Protein AF-A0A8J9ZEE5-F1 (afdb_monomer)

Mean predicted aligned error: 14.19 Å

Sequence (98 aa):
MQGHYWNDTSCCEEKHFICQAPPAQQITCFCHNHSNQCTMDGACADCQHNTMGAHCELCQPGYAGAATQGTPHDCLPIQTYKVMQVKQPVLFVQHKGK

Foldseek 3Di:
DDDDQDPDPVCLPDDDDDNPDPPPDPLPLQQLLQASDADPVNFGDDGHLQFDDRNSQHHHPQWDAGRNNNDSPRTDGPVVVVVVVVPPPPPPPPPPDD

Solvent-accessible surface area (backbone atoms only — not comparable to full-atom values): 6065 Å² total; per-residue (Å²): 139,82,80,84,82,77,93,52,80,66,64,72,76,79,71,84,78,81,84,86,60,65,99,87,56,84,72,66,71,59,14,38,77,26,35,91,42,56,47,98,89,37,32,39,40,80,42,38,49,49,22,28,60,58,30,15,60,33,48,33,94,68,32,36,72,53,28,64,78,45,53,75,72,19,23,29,48,48,81,57,35,51,57,56,58,71,64,48,74,75,79,74,76,74,79,75,80,128

pLDDT: mean 71.17, std 20.31, range [39.12, 98.19]

Organism: Branchiostoma lanceolatum (NCBI:txid7740)

Structure (mmCIF, N/CA/C/O backbone):
data_AF-A0A8J9ZEE5-F1
#
_entry.id   AF-A0A8J9ZEE5-F1
#
loop_
_atom_site.group_PDB
_atom_site.id
_atom_site.type_symbol
_atom_site.label_atom_id
_atom_site.label_alt_id
_atom_site.label_comp_id
_atom_site.label_asym_id
_atom_site.label_entity_id
_atom_site.label_seq_id
_atom_site.pdbx_PDB_ins_code
_atom_site.Cartn_x
_atom_site.Cartn_y
_atom_site.Cartn_z
_atom_site.occupancy
_atom_site.B_iso_or_equiv
_atom_site.auth_seq_id
_atom_site.auth_comp_id
_atom_site.auth_asym_id
_atom_site.auth_atom_id
_atom_site.pdbx_PDB_model_num
ATOM 1 N N . MET A 1 1 ? 13.682 27.561 -9.205 1.00 42.00 1 MET A N 1
ATOM 2 C CA . MET A 1 1 ? 12.902 26.309 -9.314 1.00 42.00 1 MET A CA 1
ATOM 3 C C . MET A 1 1 ? 13.874 25.219 -9.752 1.00 42.00 1 MET A C 1
ATOM 5 O O . MET A 1 1 ? 13.917 24.876 -10.923 1.00 42.00 1 MET A O 1
ATOM 9 N N . GLN A 1 2 ? 14.748 24.765 -8.852 1.00 39.12 2 GLN A N 1
ATOM 10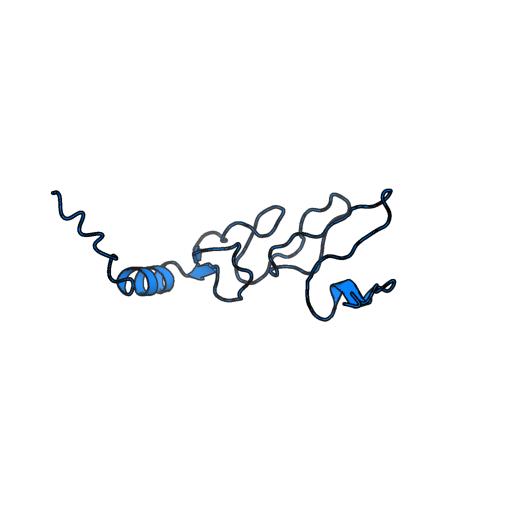 C CA . GLN A 1 2 ? 15.706 23.696 -9.143 1.00 39.12 2 GLN A CA 1
ATOM 11 C C . GLN A 1 2 ? 15.168 22.419 -8.498 1.00 39.12 2 GLN A C 1
ATOM 13 O O . GLN A 1 2 ? 15.198 22.283 -7.280 1.00 39.12 2 GLN A O 1
ATOM 18 N N . GLY A 1 3 ? 14.619 21.522 -9.317 1.00 40.91 3 GLY A N 1
ATOM 19 C CA . GLY A 1 3 ? 14.422 20.134 -8.920 1.00 40.91 3 GLY A CA 1
ATOM 20 C C . GLY A 1 3 ? 15.793 19.473 -8.877 1.00 40.91 3 GLY A C 1
ATOM 21 O O . GLY A 1 3 ? 16.526 19.511 -9.864 1.00 40.91 3 GLY A O 1
ATOM 22 N N . HIS A 1 4 ? 16.172 18.947 -7.720 1.00 47.97 4 HIS A N 1
ATOM 23 C CA . HIS A 1 4 ? 17.418 18.213 -7.571 1.00 47.97 4 HIS A CA 1
ATOM 24 C C . HIS A 1 4 ? 17.286 16.885 -8.331 1.00 47.97 4 HIS A C 1
ATOM 26 O O . HIS A 1 4 ? 16.412 16.077 -8.032 1.00 47.97 4 HIS A O 1
ATOM 32 N N . TYR A 1 5 ? 18.104 16.707 -9.366 1.00 45.09 5 TYR A N 1
ATOM 33 C CA . TYR A 1 5 ? 18.198 15.469 -10.133 1.00 45.09 5 TYR A CA 1
ATOM 34 C C . TYR A 1 5 ? 19.181 14.546 -9.407 1.00 45.09 5 TYR A C 1
ATOM 36 O O . TYR A 1 5 ? 20.381 14.817 -9.393 1.00 45.09 5 TYR A O 1
ATOM 44 N N . TRP A 1 6 ? 18.668 13.506 -8.753 1.00 44.81 6 TRP A N 1
ATOM 45 C CA . TRP A 1 6 ? 19.467 12.547 -7.991 1.00 44.81 6 TRP A CA 1
ATOM 46 C C . TRP A 1 6 ? 19.733 11.324 -8.870 1.00 44.81 6 TRP A C 1
ATOM 48 O O . TRP A 1 6 ? 18.803 10.621 -9.256 1.00 44.81 6 TRP A O 1
ATOM 58 N N . ASN A 1 7 ? 20.995 11.102 -9.235 1.00 47.91 7 ASN A N 1
ATOM 59 C CA . ASN A 1 7 ? 21.441 9.991 -10.081 1.00 47.91 7 ASN A CA 1
ATOM 60 C C . ASN A 1 7 ? 22.104 8.862 -9.270 1.00 47.91 7 ASN A C 1
ATOM 62 O O . ASN A 1 7 ? 22.989 8.179 -9.782 1.00 47.91 7 ASN A O 1
ATOM 66 N N . ASP A 1 8 ? 21.680 8.677 -8.022 1.00 49.28 8 ASP A N 1
ATOM 67 C CA . ASP A 1 8 ? 22.206 7.670 -7.102 1.00 49.28 8 ASP A CA 1
ATOM 68 C C . ASP A 1 8 ? 21.061 6.900 -6.410 1.00 49.28 8 ASP A C 1
ATOM 70 O O . ASP A 1 8 ? 19.913 7.353 -6.355 1.00 49.28 8 ASP A O 1
ATOM 74 N N . THR A 1 9 ? 21.387 5.712 -5.895 1.00 51.53 9 THR A N 1
ATOM 75 C CA . THR A 1 9 ? 20.517 4.745 -5.190 1.00 51.53 9 THR A CA 1
ATOM 76 C C . THR A 1 9 ? 19.778 5.357 -3.992 1.00 51.53 9 THR A C 1
ATOM 78 O O . THR A 1 9 ? 18.761 4.839 -3.532 1.00 51.53 9 THR A O 1
ATOM 81 N N . SER A 1 10 ? 20.239 6.519 -3.536 1.00 49.88 10 SER A N 1
ATOM 82 C CA . SER A 1 10 ? 19.649 7.344 -2.486 1.00 49.88 10 SER A CA 1
ATOM 83 C C . SER A 1 10 ? 18.204 7.805 -2.776 1.00 49.88 10 SER A C 1
ATOM 85 O O . SER A 1 10 ? 17.505 8.210 -1.849 1.00 49.88 10 SER A O 1
ATOM 87 N N . CYS A 1 11 ? 17.689 7.653 -4.008 1.00 55.41 11 CYS A N 1
ATOM 88 C CA . CYS A 1 11 ? 16.262 7.855 -4.326 1.00 55.41 11 CYS A CA 1
ATOM 89 C C . CYS A 1 11 ? 15.317 6.875 -3.583 1.00 55.41 11 CYS A C 1
ATOM 91 O O . CYS A 1 11 ? 14.135 7.174 -3.402 1.00 55.41 11 CYS A O 1
ATOM 93 N N . CYS A 1 12 ? 15.822 5.720 -3.131 1.00 54.72 12 CYS A N 1
ATOM 94 C CA . CYS A 1 12 ? 15.031 4.670 -2.478 1.00 54.72 12 CYS A CA 1
ATOM 95 C C . CYS A 1 12 ? 15.099 4.682 -0.942 1.00 54.72 12 CYS A C 1
ATOM 97 O O . CYS A 1 12 ? 14.243 4.074 -0.300 1.00 54.72 12 CYS A O 1
ATOM 99 N N . GLU A 1 13 ? 16.085 5.350 -0.340 1.00 52.28 13 GLU A N 1
ATOM 100 C CA . GLU A 1 13 ? 16.387 5.155 1.086 1.00 52.28 13 GLU A CA 1
ATOM 101 C C . GLU A 1 13 ? 15.847 6.268 1.998 1.00 52.28 13 GLU A C 1
ATOM 103 O O . GLU A 1 13 ? 15.517 5.987 3.148 1.00 52.28 13 GLU A O 1
ATOM 108 N N . GLU A 1 14 ? 15.646 7.502 1.508 1.00 53.84 14 GLU A N 1
ATOM 109 C CA . GLU A 1 14 ? 15.341 8.637 2.402 1.00 53.84 14 GLU A CA 1
ATOM 110 C C . GLU A 1 14 ? 14.225 9.592 1.939 1.00 53.84 14 GLU A C 1
ATOM 112 O O . GLU A 1 14 ? 14.281 10.780 2.234 1.00 53.84 14 GLU A O 1
ATOM 117 N N . LYS A 1 15 ? 13.144 9.055 1.346 1.00 53.66 15 LYS A N 1
ATOM 118 C CA . LYS A 1 15 ? 11.800 9.671 1.129 1.00 53.66 15 LYS A CA 1
ATOM 119 C C . LYS A 1 15 ? 11.442 9.932 -0.344 1.00 53.66 15 LYS A C 1
ATOM 121 O O . LYS A 1 15 ? 11.829 10.922 -0.952 1.00 53.66 15 LYS A O 1
ATOM 126 N N . HIS A 1 16 ? 10.585 9.038 -0.839 1.00 61.72 16 HIS A N 1
ATOM 127 C CA . HIS A 1 16 ? 9.631 9.152 -1.946 1.00 61.72 16 HIS A CA 1
ATOM 128 C C . HIS A 1 16 ? 9.377 10.565 -2.482 1.00 61.72 16 HIS A C 1
ATOM 130 O O . HIS A 1 16 ? 8.731 11.319 -1.776 1.00 61.72 16 HIS A O 1
ATOM 136 N N . PHE A 1 17 ? 9.753 10.864 -3.734 1.00 45.50 17 PHE A N 1
ATOM 137 C CA . PHE A 1 17 ? 8.873 11.444 -4.771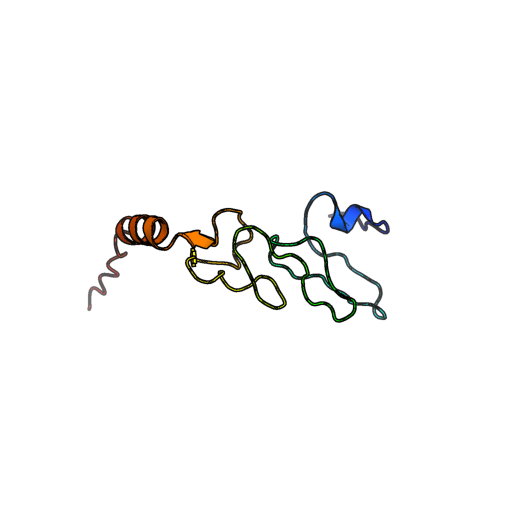 1.00 45.50 17 PHE A CA 1
ATOM 138 C C . PHE A 1 17 ? 9.587 11.384 -6.141 1.00 45.50 17 PHE A C 1
ATOM 140 O O . PHE A 1 17 ? 10.423 12.220 -6.456 1.00 45.50 17 PHE A O 1
ATOM 147 N N . ILE A 1 18 ? 9.206 10.390 -6.957 1.00 53.84 18 ILE A N 1
ATOM 148 C CA . ILE A 1 18 ? 9.501 10.235 -8.398 1.00 53.84 18 ILE A CA 1
ATOM 149 C C . ILE A 1 18 ? 10.999 10.191 -8.769 1.00 53.84 18 ILE A C 1
ATOM 151 O O . ILE A 1 18 ? 11.609 11.209 -9.090 1.00 53.84 18 ILE A O 1
ATOM 155 N N . CYS A 1 19 ? 11.569 8.986 -8.865 1.00 44.66 19 CYS A N 1
ATOM 156 C CA . CYS A 1 19 ? 12.834 8.789 -9.573 1.00 44.66 19 CYS A CA 1
ATOM 157 C C . CYS A 1 19 ? 12.569 8.911 -11.087 1.00 44.66 19 CYS A C 1
ATOM 159 O O . CYS A 1 19 ? 11.890 8.068 -11.676 1.00 44.66 19 CYS A O 1
ATOM 161 N N . GLN A 1 20 ? 13.063 9.970 -11.731 1.00 41.94 20 GLN A N 1
ATOM 162 C CA . GLN A 1 20 ? 13.090 10.047 -13.194 1.00 41.94 20 GLN A CA 1
ATOM 163 C C . GLN A 1 20 ? 14.231 9.153 -13.700 1.00 41.94 20 GLN A C 1
ATOM 165 O O . GLN A 1 20 ? 15.385 9.570 -13.724 1.00 41.94 20 GLN A O 1
ATOM 170 N N . ALA A 1 21 ? 13.918 7.910 -14.068 1.00 40.19 21 ALA A N 1
ATOM 171 C CA . ALA A 1 21 ? 14.851 7.021 -14.756 1.00 40.19 21 ALA A CA 1
ATOM 172 C C . ALA A 1 21 ? 14.890 7.331 -16.272 1.00 40.19 21 ALA A C 1
ATOM 174 O O . ALA A 1 21 ? 13.874 7.754 -16.834 1.00 40.19 21 ALA A O 1
ATOM 175 N N . PRO A 1 22 ? 16.028 7.125 -16.967 1.00 43.41 22 PRO A N 1
ATOM 176 C CA . PRO A 1 22 ? 16.100 7.231 -18.425 1.00 43.41 22 PRO A CA 1
ATOM 177 C C . PRO A 1 22 ? 15.133 6.239 -19.113 1.00 43.41 22 PRO A C 1
ATOM 179 O O . PRO A 1 22 ? 14.882 5.157 -18.579 1.00 43.41 22 PRO A O 1
ATOM 182 N N . PRO A 1 23 ? 14.613 6.561 -20.318 1.00 48.50 23 PRO A N 1
ATOM 183 C CA . PRO A 1 23 ? 13.433 5.928 -20.937 1.00 48.50 23 PRO A CA 1
ATOM 184 C C . PRO A 1 23 ? 13.590 4.456 -21.377 1.00 48.50 23 PRO A C 1
ATOM 186 O O . PRO A 1 23 ? 12.756 3.948 -22.120 1.00 48.50 23 PRO A O 1
ATOM 189 N N . ALA A 1 24 ? 14.635 3.758 -20.927 1.00 49.19 24 ALA A N 1
ATOM 190 C CA . ALA A 1 24 ? 14.869 2.342 -21.208 1.00 49.19 24 ALA A CA 1
ATOM 191 C C . ALA A 1 24 ? 14.653 1.416 -19.993 1.00 49.19 24 ALA A C 1
ATOM 193 O O . ALA A 1 24 ? 14.627 0.202 -20.173 1.00 49.19 24 ALA A O 1
ATOM 194 N N . GLN A 1 25 ? 14.479 1.948 -18.774 1.00 44.22 25 GLN A N 1
ATOM 195 C CA . GLN A 1 25 ? 14.214 1.141 -17.573 1.00 44.22 25 GLN A CA 1
ATOM 196 C C . GLN A 1 25 ? 13.342 1.912 -16.578 1.00 44.22 25 GLN A C 1
ATOM 198 O O . GLN A 1 25 ? 13.825 2.594 -15.680 1.00 44.22 25 GLN A O 1
ATOM 203 N N . GLN A 1 26 ? 12.026 1.796 -16.742 1.00 46.59 26 GLN A N 1
ATOM 204 C CA . GLN A 1 26 ? 11.052 2.298 -15.779 1.00 46.59 26 GLN A CA 1
ATOM 205 C C . GLN A 1 26 ? 10.577 1.134 -14.900 1.00 46.59 26 GLN A C 1
ATOM 207 O O . GLN A 1 26 ? 9.472 0.632 -15.070 1.00 46.59 26 GLN A O 1
ATOM 212 N N . ILE A 1 27 ? 11.415 0.687 -13.959 1.00 50.81 27 ILE A N 1
ATOM 213 C CA . ILE A 1 27 ? 10.942 -0.130 -12.830 1.00 50.81 27 ILE A CA 1
ATOM 214 C C . ILE A 1 27 ? 10.546 0.866 -11.739 1.00 50.81 27 ILE A C 1
ATOM 216 O O . ILE A 1 27 ? 11.286 1.124 -10.793 1.00 50.81 27 ILE A O 1
ATOM 220 N N . THR A 1 28 ? 9.411 1.542 -11.921 1.00 58.00 28 THR A N 1
ATOM 221 C CA . THR A 1 28 ? 8.856 2.378 -10.855 1.00 58.00 28 THR A CA 1
ATOM 222 C C . THR A 1 28 ? 8.245 1.458 -9.813 1.00 58.00 28 THR A C 1
ATOM 224 O O . THR A 1 28 ? 7.124 0.988 -9.993 1.00 58.00 28 THR A O 1
ATOM 227 N N . CYS A 1 29 ? 8.983 1.213 -8.731 1.00 70.88 29 CYS A N 1
ATOM 228 C CA . CYS A 1 29 ? 8.443 0.642 -7.503 1.00 70.88 29 CYS A CA 1
ATOM 229 C C . CYS A 1 29 ? 7.344 1.549 -6.950 1.00 70.88 29 CYS A C 1
ATOM 231 O O . CYS A 1 29 ? 7.610 2.492 -6.203 1.00 70.88 29 CYS A O 1
ATOM 233 N N . PHE A 1 30 ? 6.102 1.296 -7.345 1.00 80.56 30 PHE A N 1
ATOM 234 C CA . PHE A 1 30 ? 4.949 1.998 -6.810 1.00 80.56 30 PHE A CA 1
ATOM 235 C C . PHE A 1 30 ? 4.275 1.103 -5.778 1.00 80.56 30 PHE A C 1
ATOM 237 O O . PHE A 1 30 ? 3.399 0.316 -6.113 1.00 80.56 30 PHE A O 1
ATOM 244 N N . CYS A 1 31 ? 4.740 1.207 -4.533 1.00 87.44 31 CYS A N 1
ATOM 245 C CA . CYS A 1 31 ? 4.283 0.377 -3.417 1.00 87.44 31 CYS A CA 1
ATOM 246 C C . CYS A 1 31 ? 3.483 1.162 -2.380 1.00 87.44 31 CYS A C 1
ATOM 248 O O . CYS A 1 31 ? 3.481 0.795 -1.211 1.00 87.44 31 CYS A O 1
ATOM 250 N N . HIS A 1 32 ? 2.910 2.308 -2.763 1.00 86.69 32 HIS A N 1
ATOM 251 C CA . HIS A 1 32 ? 2.147 3.180 -1.866 1.00 86.69 32 HIS A CA 1
ATOM 252 C C . HIS A 1 32 ? 2.852 3.500 -0.527 1.00 86.69 32 HIS A C 1
ATOM 254 O O . HIS A 1 32 ? 2.184 3.650 0.479 1.00 86.69 32 HIS A O 1
ATOM 260 N N . ASN A 1 33 ? 4.189 3.612 -0.471 1.00 86.56 33 ASN A N 1
ATOM 261 C CA . ASN A 1 33 ? 4.947 3.786 0.791 1.00 86.56 33 ASN A CA 1
ATOM 262 C C . ASN A 1 33 ? 4.743 2.639 1.819 1.00 86.56 33 ASN A C 1
ATOM 264 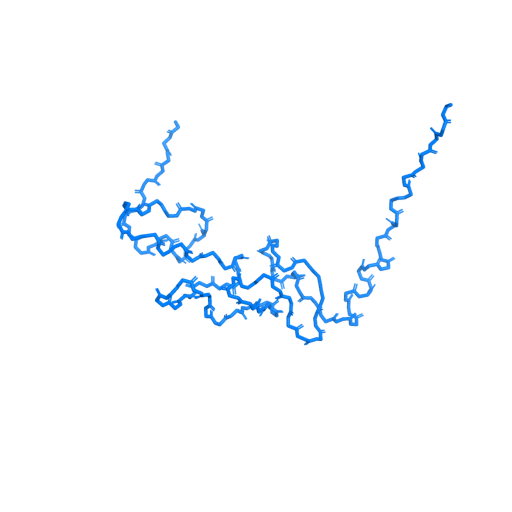O O . ASN A 1 33 ? 4.922 2.806 3.026 1.00 86.56 33 ASN A O 1
ATOM 268 N N . HIS A 1 34 ? 4.381 1.455 1.335 1.00 89.38 34 HIS A N 1
ATOM 269 C CA . HIS A 1 34 ? 4.232 0.227 2.111 1.00 89.38 34 HIS A CA 1
ATOM 270 C C . HIS A 1 34 ? 5.300 -0.818 1.786 1.00 89.38 34 HIS A C 1
ATOM 272 O O . HIS A 1 34 ? 5.364 -1.842 2.452 1.00 89.38 34 HIS A O 1
ATOM 278 N N . SER A 1 35 ? 6.170 -0.572 0.812 1.00 87.88 35 SER A N 1
ATOM 279 C CA . SER A 1 35 ? 7.399 -1.336 0.619 1.00 87.88 35 SER A CA 1
ATOM 280 C C . SER A 1 35 ? 8.443 -0.473 -0.081 1.00 87.88 35 SER A C 1
ATOM 282 O O . SER A 1 35 ? 8.102 0.440 -0.835 1.00 87.88 35 SER A O 1
ATOM 284 N N . ASN A 1 36 ? 9.713 -0.767 0.181 1.00 79.94 36 ASN A N 1
ATOM 285 C CA . ASN A 1 36 ? 10.865 -0.245 -0.549 1.00 79.94 36 ASN A CA 1
ATOM 286 C C . ASN A 1 36 ? 11.523 -1.312 -1.446 1.00 79.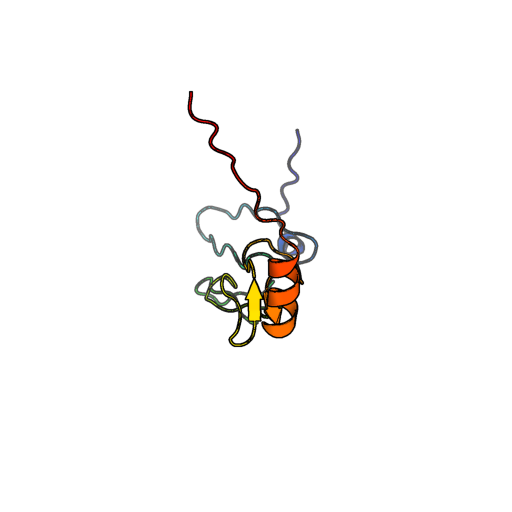94 36 ASN A C 1
ATOM 288 O O . ASN A 1 36 ? 12.577 -1.057 -2.024 1.00 79.94 36 ASN A O 1
ATOM 292 N N . GLN A 1 37 ? 10.923 -2.500 -1.558 1.00 78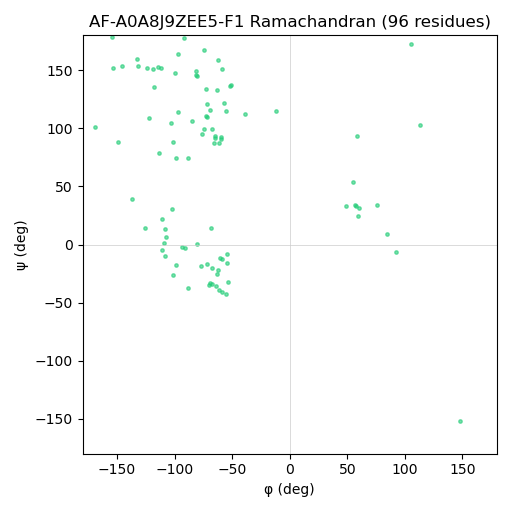.00 37 GLN A N 1
ATOM 293 C CA . GLN A 1 37 ? 11.448 -3.632 -2.316 1.00 78.00 37 GLN A CA 1
ATOM 294 C C . GLN A 1 37 ? 10.494 -3.998 -3.451 1.00 78.00 37 GLN A C 1
ATOM 296 O O . GLN A 1 37 ? 9.288 -4.127 -3.236 1.00 78.00 37 GLN A O 1
ATOM 301 N N . CYS A 1 38 ? 11.042 -4.244 -4.641 1.00 81.50 38 CYS A N 1
ATOM 302 C CA . CYS A 1 38 ? 10.287 -4.815 -5.753 1.00 81.50 38 CYS A CA 1
ATOM 303 C C . CYS A 1 38 ? 11.016 -5.971 -6.408 1.00 81.50 38 CYS A C 1
ATOM 305 O O . CYS A 1 38 ? 12.245 -6.055 -6.421 1.00 81.50 38 CYS A O 1
ATOM 307 N N . THR A 1 39 ? 10.220 -6.843 -6.999 1.00 80.81 39 THR A N 1
ATOM 308 C CA . THR A 1 39 ? 10.658 -7.891 -7.903 1.00 80.81 39 THR A CA 1
ATOM 309 C C . THR A 1 39 ? 11.044 -7.305 -9.269 1.00 80.81 39 THR A C 1
ATOM 311 O O . THR A 1 39 ? 10.760 -6.145 -9.580 1.00 80.81 39 THR A O 1
ATOM 314 N N . MET A 1 40 ? 11.708 -8.103 -10.114 1.00 74.00 40 MET A N 1
ATOM 315 C CA . MET A 1 40 ? 12.161 -7.642 -11.439 1.00 74.00 40 MET A CA 1
ATOM 316 C C . MET A 1 40 ? 11.007 -7.255 -12.379 1.00 74.00 40 MET A C 1
ATOM 318 O O . MET A 1 40 ? 11.199 -6.449 -13.284 1.00 74.00 40 MET A O 1
ATOM 322 N N . ASP A 1 41 ? 9.819 -7.819 -12.166 1.00 76.31 41 ASP A N 1
ATOM 323 C CA . ASP A 1 41 ? 8.572 -7.521 -12.876 1.00 76.31 41 ASP A CA 1
ATOM 324 C C . ASP A 1 41 ? 7.856 -6.258 -12.359 1.00 76.31 41 ASP A C 1
ATOM 326 O O . ASP A 1 41 ? 6.828 -5.870 -12.908 1.00 7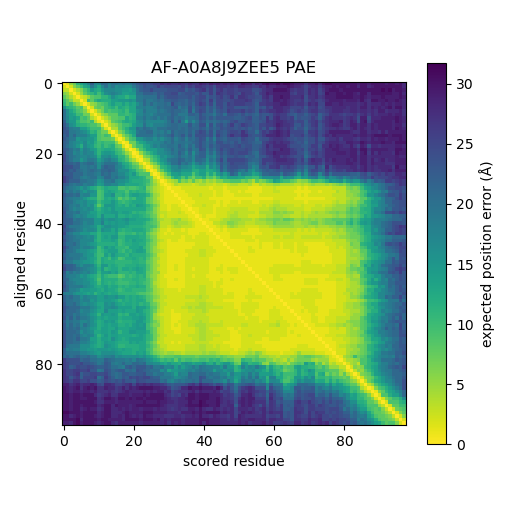6.31 41 ASP A O 1
ATOM 330 N N . GLY A 1 42 ? 8.416 -5.576 -11.352 1.00 74.50 42 GLY A N 1
ATOM 331 C CA . GLY A 1 42 ? 7.895 -4.309 -10.833 1.00 74.50 42 GLY A CA 1
ATOM 332 C C . GLY A 1 42 ? 6.781 -4.452 -9.795 1.00 74.50 42 GLY A C 1
ATOM 333 O O . GLY A 1 42 ? 6.190 -3.441 -9.413 1.00 74.50 42 GLY A O 1
ATOM 334 N N . ALA A 1 43 ? 6.510 -5.673 -9.323 1.00 82.56 43 ALA A N 1
ATOM 335 C CA . ALA A 1 43 ? 5.623 -5.915 -8.194 1.00 82.56 43 ALA A CA 1
ATOM 336 C C . ALA A 1 43 ? 6.361 -5.697 -6.867 1.00 82.56 43 ALA A C 1
ATOM 338 O O . ALA A 1 43 ? 7.551 -5.975 -6.728 1.00 82.56 43 ALA A O 1
ATOM 339 N N . CYS A 1 44 ? 5.647 -5.205 -5.868 1.00 86.31 44 CYS A N 1
ATOM 340 C CA . CYS A 1 44 ? 6.171 -4.968 -4.537 1.00 86.31 44 CYS A CA 1
ATOM 341 C C . CYS A 1 44 ? 6.391 -6.287 -3.800 1.00 86.31 44 CYS A C 1
ATOM 343 O O . CYS A 1 44 ? 5.526 -7.163 -3.770 1.00 86.31 44 CYS A O 1
ATOM 345 N N . ALA A 1 45 ? 7.553 -6.409 -3.172 1.00 87.19 45 ALA A N 1
ATOM 346 C CA . ALA A 1 45 ? 7.874 -7.498 -2.266 1.00 87.19 45 ALA A CA 1
ATOM 347 C C . ALA A 1 45 ? 7.704 -7.024 -0.818 1.00 87.19 45 ALA A C 1
ATOM 349 O O . ALA A 1 45 ? 7.957 -5.861 -0.517 1.00 87.19 45 ALA A O 1
ATOM 350 N N . ASP A 1 46 ? 7.299 -7.925 0.078 1.00 90.94 46 ASP A N 1
ATOM 351 C CA . ASP A 1 46 ? 7.260 -7.672 1.527 1.00 90.94 46 ASP A CA 1
ATOM 352 C C . ASP A 1 46 ? 6.452 -6.419 1.940 1.00 90.94 46 ASP A C 1
ATOM 354 O O . ASP A 1 46 ? 6.944 -5.521 2.627 1.00 90.94 46 ASP A O 1
ATOM 358 N N . CYS A 1 47 ? 5.195 -6.340 1.490 1.00 93.62 47 CYS A N 1
ATOM 359 C CA . CYS A 1 47 ? 4.281 -5.255 1.849 1.00 93.62 47 CYS A CA 1
ATOM 360 C C . CYS A 1 47 ? 4.083 -5.136 3.374 1.00 93.62 47 CYS A C 1
ATOM 362 O O . CYS A 1 47 ? 3.611 -6.057 4.044 1.00 93.62 47 CYS A O 1
ATOM 364 N N . GLN A 1 48 ? 4.399 -3.957 3.904 1.00 94.81 48 GLN A N 1
ATOM 365 C CA . GLN A 1 48 ? 4.316 -3.573 5.309 1.00 94.81 48 GLN A CA 1
ATOM 366 C C . GLN A 1 48 ? 2.963 -2.940 5.658 1.00 94.81 48 GLN A C 1
ATOM 368 O O . GLN A 1 48 ? 2.085 -2.735 4.818 1.00 94.81 48 GLN A O 1
ATOM 373 N N . HIS A 1 49 ? 2.786 -2.597 6.935 1.00 95.44 49 HIS A N 1
ATOM 374 C CA . HIS A 1 49 ? 1.592 -1.911 7.452 1.00 95.44 49 HIS A CA 1
ATOM 375 C C . HIS A 1 49 ? 0.278 -2.665 7.178 1.00 95.44 49 HIS A C 1
ATOM 377 O O . HIS A 1 49 ? -0.773 -2.054 7.001 1.00 95.44 49 HIS A O 1
ATOM 383 N N . ASN A 1 50 ? 0.339 -4.001 7.168 1.00 97.38 50 ASN A N 1
ATOM 384 C CA . ASN A 1 50 ? -0.792 -4.897 6.904 1.00 97.38 50 ASN A CA 1
ATOM 385 C C . ASN A 1 50 ? -1.422 -4.700 5.518 1.00 97.38 50 ASN A C 1
ATOM 387 O O . ASN A 1 50 ? -2.626 -4.905 5.343 1.00 97.38 50 ASN A O 1
ATOM 391 N N . THR A 1 51 ? -0.611 -4.303 4.540 1.00 96.50 51 THR A N 1
ATOM 392 C CA . THR A 1 51 ? -1.015 -4.234 3.137 1.00 96.50 51 THR A CA 1
ATOM 393 C C . THR A 1 51 ? -0.583 -5.485 2.369 1.00 96.50 51 THR A C 1
ATOM 395 O O . THR A 1 51 ? 0.208 -6.308 2.836 1.00 96.50 51 THR A O 1
ATOM 398 N N . MET A 1 52 ? -1.166 -5.676 1.196 1.00 97.50 52 MET A N 1
ATOM 399 C CA . MET A 1 52 ? -0.863 -6.731 0.240 1.00 97.50 52 MET A CA 1
ATOM 400 C C . MET A 1 52 ? -1.244 -6.265 -1.173 1.00 97.50 52 MET A C 1
ATOM 402 O O . MET A 1 52 ? -1.815 -5.188 -1.342 1.00 97.50 52 MET A O 1
ATOM 406 N N . GLY A 1 53 ? -0.998 -7.115 -2.167 1.00 95.00 53 GLY A N 1
ATOM 407 C CA . GLY A 1 53 ? -1.231 -6.808 -3.578 1.00 95.00 53 GLY A CA 1
ATOM 408 C C . GLY A 1 53 ? 0.080 -6.537 -4.306 1.00 95.00 53 GLY A C 1
A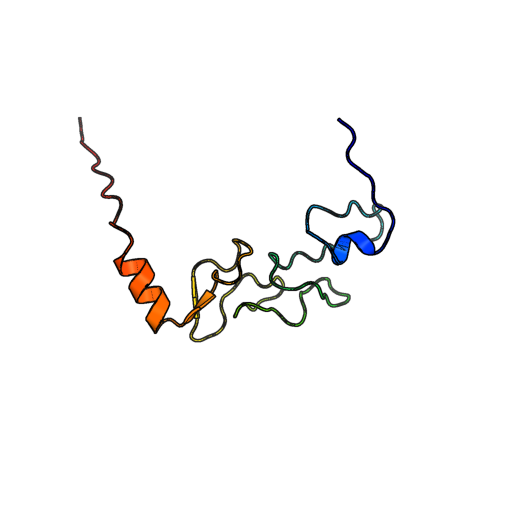TOM 409 O O . GLY A 1 53 ? 1.141 -6.478 -3.683 1.00 95.00 53 GLY A O 1
ATOM 410 N N . ALA A 1 54 ? 0.014 -6.405 -5.629 1.00 91.38 54 ALA A N 1
ATOM 411 C CA . ALA A 1 54 ? 1.203 -6.180 -6.452 1.00 91.38 54 ALA A CA 1
ATOM 412 C C . ALA A 1 54 ? 1.836 -4.806 -6.188 1.00 91.38 54 ALA A C 1
ATOM 414 O O . ALA A 1 54 ? 3.013 -4.611 -6.463 1.00 91.38 54 ALA A O 1
ATOM 415 N N . HIS A 1 55 ? 1.069 -3.873 -5.629 1.00 89.62 55 HIS A N 1
ATOM 416 C CA . HIS A 1 55 ? 1.469 -2.505 -5.336 1.00 89.62 55 HIS A CA 1
ATOM 417 C C . HIS A 1 55 ? 1.228 -2.130 -3.868 1.00 89.62 55 HIS A C 1
ATOM 419 O O . HIS A 1 55 ? 1.292 -0.955 -3.515 1.00 89.62 55 HIS A O 1
ATOM 425 N N . CYS A 1 56 ? 0.979 -3.116 -2.997 1.00 93.75 56 CYS A N 1
ATOM 426 C CA . CYS A 1 56 ? 0.586 -2.904 -1.602 1.00 93.75 56 CYS A CA 1
ATOM 427 C C . CYS A 1 56 ? -0.692 -2.046 -1.454 1.00 93.75 56 CYS A C 1
ATOM 429 O O . CYS A 1 56 ? -0.834 -1.255 -0.527 1.00 93.75 56 CYS A O 1
ATOM 431 N N . GLU A 1 57 ? -1.622 -2.191 -2.395 1.00 95.00 57 GLU A N 1
ATOM 432 C CA . GLU A 1 57 ? -2.823 -1.374 -2.575 1.00 95.00 57 GLU A CA 1
ATOM 433 C C . GLU A 1 57 ? -4.076 -1.936 -1.883 1.00 95.00 57 GLU A C 1
ATOM 435 O O . GLU A 1 57 ? -5.148 -1.329 -1.929 1.00 95.00 57 GLU A O 1
ATOM 440 N N . LEU A 1 58 ? -3.958 -3.100 -1.241 1.00 97.38 58 LEU A N 1
ATOM 441 C CA . LEU A 1 58 ? -5.045 -3.794 -0.552 1.00 97.38 58 LEU A CA 1
ATOM 442 C C . LEU A 1 58 ? -4.670 -4.064 0.907 1.00 97.38 58 LEU A C 1
ATOM 444 O O . LEU A 1 58 ? -3.504 -4.268 1.223 1.00 97.38 58 LEU A O 1
ATOM 448 N N . CYS A 1 59 ? -5.653 -4.140 1.807 1.00 97.94 59 CYS A N 1
ATOM 449 C CA . CYS A 1 59 ? -5.406 -4.606 3.174 1.00 97.94 59 CYS A CA 1
ATOM 450 C C . CYS A 1 59 ? -5.351 -6.137 3.250 1.00 97.94 59 CYS A C 1
ATOM 452 O O . CYS A 1 59 ? -6.100 -6.842 2.569 1.00 97.94 59 CYS A O 1
ATOM 454 N N . GLN A 1 60 ? -4.496 -6.651 4.133 1.00 98.19 60 GLN A N 1
ATOM 455 C CA . GLN A 1 60 ? -4.427 -8.070 4.470 1.00 98.19 60 GLN A CA 1
ATOM 456 C C . GLN A 1 60 ? -5.736 -8.585 5.094 1.00 98.19 60 GLN A C 1
ATOM 458 O O . GLN A 1 60 ? -6.512 -7.798 5.649 1.00 98.19 60 GLN A O 1
ATOM 463 N N . PRO A 1 61 ? -6.015 -9.905 5.065 1.00 97.06 61 PRO A N 1
ATOM 464 C CA . PRO A 1 61 ? -7.238 -10.444 5.639 1.00 97.06 61 PRO A CA 1
ATOM 465 C C . PRO A 1 61 ? -7.239 -10.190 7.150 1.00 97.06 61 PRO A C 1
ATOM 467 O O . PRO A 1 61 ? -6.241 -10.419 7.828 1.00 97.06 61 PRO A O 1
ATOM 470 N N . GLY A 1 62 ? -8.357 -9.696 7.682 1.00 95.62 62 GLY A N 1
ATOM 471 C CA . GLY A 1 62 ? -8.452 -9.264 9.083 1.00 95.62 62 GLY A CA 1
ATOM 472 C C . GLY A 1 62 ? -8.162 -7.776 9.318 1.00 95.62 62 GLY A C 1
ATOM 473 O O . GLY A 1 62 ? -8.412 -7.290 10.426 1.00 95.62 62 GLY A O 1
ATOM 474 N N . TYR A 1 63 ? -7.734 -7.042 8.285 1.00 96.19 63 TYR A N 1
ATOM 475 C CA . TYR A 1 63 ? -7.476 -5.602 8.317 1.00 96.19 63 TYR A CA 1
ATOM 476 C C . TYR A 1 63 ? -8.380 -4.850 7.333 1.00 96.19 63 TYR A C 1
ATOM 478 O O . TYR A 1 63 ? -8.807 -5.393 6.316 1.00 96.19 63 TYR A O 1
ATOM 486 N N . ALA A 1 64 ? -8.697 -3.596 7.649 1.00 94.38 64 ALA A N 1
ATOM 487 C CA . ALA A 1 64 ? -9.511 -2.717 6.817 1.00 94.38 64 ALA A CA 1
ATOM 488 C C . ALA A 1 64 ? -9.049 -1.258 6.934 1.00 94.38 64 ALA A C 1
ATOM 490 O O . ALA A 1 64 ? -8.495 -0.848 7.957 1.00 94.38 64 ALA A O 1
ATOM 491 N N . GLY A 1 65 ? -9.306 -0.484 5.879 1.00 92.56 65 GLY A N 1
ATOM 492 C CA . GLY A 1 65 ? -8.972 0.932 5.791 1.00 92.56 65 GLY A CA 1
ATOM 493 C C . GLY A 1 65 ? -8.629 1.363 4.367 1.00 92.56 65 GLY A C 1
ATOM 494 O O . GLY A 1 65 ? -9.169 0.807 3.412 1.00 92.56 65 GLY A O 1
ATOM 495 N N . ALA A 1 66 ? -7.791 2.389 4.233 1.00 92.94 66 ALA A N 1
ATOM 496 C CA . ALA A 1 66 ? -7.432 3.013 2.962 1.00 92.94 66 ALA A CA 1
ATOM 497 C C . ALA A 1 66 ? -5.950 2.767 2.636 1.00 92.94 66 ALA A C 1
ATOM 499 O O . ALA A 1 66 ? -5.132 3.665 2.798 1.00 92.94 66 ALA A O 1
ATOM 500 N N . ALA A 1 67 ? -5.637 1.562 2.150 1.00 91.50 67 ALA A N 1
ATOM 501 C CA . ALA A 1 67 ? -4.289 1.034 1.872 1.00 91.50 67 ALA A CA 1
ATOM 502 C C . ALA A 1 67 ? -3.386 1.877 0.941 1.00 91.50 67 ALA A C 1
ATOM 504 O O . ALA A 1 67 ? -2.228 1.544 0.746 1.00 91.50 67 ALA A O 1
ATOM 505 N N . THR A 1 68 ? -3.903 2.933 0.311 1.00 87.88 68 THR A N 1
ATOM 506 C CA . THR A 1 68 ? -3.187 3.698 -0.722 1.00 87.88 68 THR A CA 1
ATOM 507 C C . THR A 1 68 ? -2.761 5.093 -0.261 1.00 87.88 68 THR A C 1
ATOM 509 O O . THR A 1 68 ? -2.243 5.858 -1.076 1.00 87.88 68 THR A O 1
ATOM 512 N N . GLN A 1 69 ? -3.040 5.478 0.992 1.00 86.12 69 GLN A N 1
ATOM 513 C CA . GLN A 1 69 ? -2.701 6.811 1.515 1.00 86.12 69 GLN A CA 1
ATOM 514 C C . GLN A 1 69 ? -1.210 6.932 1.866 1.00 86.12 69 GLN A C 1
ATOM 516 O O . GLN A 1 69 ? -0.683 8.042 1.945 1.00 86.12 69 GLN A O 1
ATOM 521 N N . GLY A 1 70 ? -0.531 5.800 2.032 1.00 83.38 70 GLY A N 1
ATOM 522 C CA . GLY A 1 70 ? 0.880 5.693 2.347 1.00 83.38 70 GLY A CA 1
ATOM 523 C C . GLY A 1 70 ? 1.217 6.001 3.794 1.00 83.38 70 GLY A C 1
ATOM 524 O O . GLY A 1 70 ? 2.290 6.544 4.065 1.00 83.38 70 GLY A O 1
ATOM 525 N N . THR A 1 71 ? 0.332 5.663 4.736 1.00 85.75 71 THR A N 1
ATOM 526 C CA . THR A 1 71 ? 0.601 5.784 6.176 1.00 85.75 71 THR A CA 1
ATOM 527 C C . THR A 1 71 ? 0.634 4.419 6.872 1.00 85.75 71 THR A C 1
ATOM 529 O O . THR A 1 71 ? -0.071 3.493 6.474 1.00 85.75 71 THR A O 1
ATOM 532 N N . PRO A 1 72 ? 1.371 4.268 7.987 1.00 88.75 72 PRO A N 1
ATOM 533 C CA . PRO A 1 72 ? 1.375 3.022 8.758 1.00 88.75 72 PRO A CA 1
ATOM 534 C C . PRO A 1 72 ? 0.014 2.596 9.335 1.00 88.75 72 PRO A C 1
ATOM 536 O O . PRO A 1 72 ? -0.119 1.481 9.838 1.00 88.75 72 PRO A O 1
ATOM 539 N N . HIS A 1 73 ? -0.988 3.480 9.302 1.00 92.56 73 HIS A N 1
ATOM 540 C CA . HIS A 1 73 ? -2.323 3.257 9.860 1.00 92.56 73 HIS A CA 1
ATOM 541 C C . HIS A 1 73 ? -3.400 3.074 8.791 1.00 92.56 73 HIS A C 1
ATOM 543 O O . HIS A 1 73 ? -4.590 3.109 9.101 1.00 92.56 73 HIS A O 1
ATOM 549 N N . ASP A 1 74 ? -2.990 2.860 7.546 1.00 91.69 74 ASP A N 1
ATOM 550 C CA . ASP A 1 74 ? -3.903 2.703 6.422 1.00 91.69 74 ASP A CA 1
ATOM 551 C C . ASP A 1 74 ? -4.722 1.417 6.508 1.00 91.69 74 ASP A C 1
ATOM 553 O O . ASP A 1 74 ? -5.893 1.418 6.135 1.00 91.69 74 ASP A O 1
ATOM 557 N N . CYS A 1 75 ? -4.142 0.346 7.056 1.00 95.50 75 CYS A N 1
ATOM 558 C CA . CYS A 1 75 ? -4.818 -0.923 7.299 1.00 95.50 75 CYS A CA 1
ATOM 559 C C . CYS A 1 75 ? -4.755 -1.283 8.783 1.00 95.50 75 CYS A C 1
ATOM 561 O O . CYS A 1 75 ? -3.710 -1.654 9.325 1.00 95.50 75 CYS A O 1
ATOM 563 N N . LEU A 1 76 ? -5.908 -1.199 9.444 1.00 94.62 76 LEU A N 1
ATOM 564 C CA . LEU A 1 76 ? -6.061 -1.473 10.870 1.00 94.62 76 LEU A CA 1
ATOM 565 C C . LEU A 1 76 ? -6.892 -2.737 11.096 1.00 94.62 76 LEU A C 1
ATOM 567 O O . LEU A 1 76 ? -7.759 -3.041 10.273 1.00 94.62 76 LEU A O 1
ATOM 571 N N . PRO A 1 77 ? -6.682 -3.468 12.208 1.00 94.88 77 PRO A N 1
ATOM 572 C CA . PRO A 1 77 ? -7.511 -4.620 12.543 1.00 94.88 77 PRO A CA 1
ATOM 573 C C . PRO A 1 77 ? -9.001 -4.270 12.481 1.00 94.88 77 PRO A C 1
ATOM 575 O O . PRO A 1 77 ? -9.421 -3.230 12.983 1.00 94.88 77 PRO A O 1
ATOM 578 N N . ILE A 1 78 ? -9.841 -5.140 11.918 1.00 90.19 78 ILE A N 1
ATOM 579 C CA . ILE A 1 78 ? -11.277 -4.846 11.720 1.00 90.19 78 ILE A CA 1
ATOM 580 C C . ILE A 1 78 ? -11.981 -4.416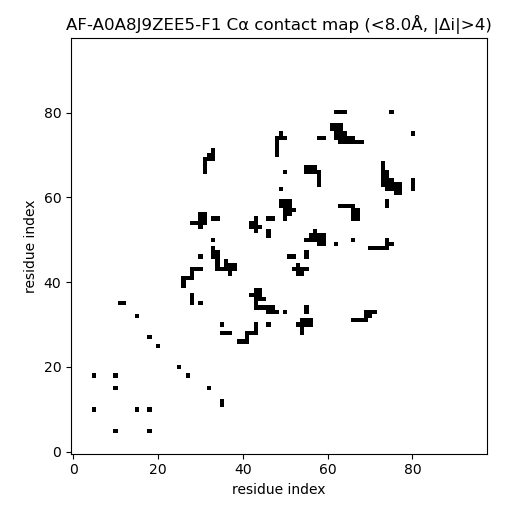 13.022 1.00 90.19 78 ILE A C 1
ATOM 582 O O . ILE A 1 78 ? -12.892 -3.588 12.998 1.00 90.19 78 ILE A O 1
ATOM 586 N N . GLN A 1 79 ? -11.550 -4.940 14.171 1.00 85.56 79 GLN A N 1
ATOM 587 C CA . GLN A 1 79 ? -12.090 -4.566 15.481 1.00 85.56 79 GLN A CA 1
ATOM 588 C C . GLN A 1 79 ? -11.824 -3.091 15.830 1.00 85.56 79 GLN A C 1
ATOM 590 O O . GLN A 1 79 ? -12.687 -2.448 16.419 1.00 85.56 79 GLN A O 1
ATOM 595 N N . THR A 1 80 ? -10.675 -2.537 15.429 1.00 80.69 80 THR A N 1
ATOM 596 C CA . THR A 1 80 ? -10.302 -1.133 15.664 1.00 80.69 80 THR A CA 1
ATOM 597 C C . THR A 1 80 ? -10.795 -0.219 14.541 1.00 80.69 80 THR A C 1
ATOM 599 O O . THR A 1 80 ? -11.288 0.874 14.818 1.00 80.69 80 THR A O 1
ATOM 602 N N . TYR A 1 81 ? -10.760 -0.677 13.285 1.00 73.25 81 TYR A N 1
ATOM 603 C CA . TYR A 1 81 ? -11.276 0.072 12.135 1.00 73.25 81 TYR A CA 1
ATOM 604 C C . TYR A 1 81 ? -12.765 0.397 12.283 1.00 73.25 81 TYR A C 1
ATOM 606 O O . TYR A 1 81 ? -13.180 1.529 12.034 1.00 73.25 81 TYR A O 1
ATOM 614 N N . LYS A 1 82 ? -13.569 -0.557 12.778 1.00 69.69 82 LYS A N 1
ATOM 615 C CA . LYS A 1 82 ? -14.985 -0.310 13.082 1.00 69.69 82 LYS A CA 1
ATOM 616 C C . LYS A 1 82 ? -15.150 0.870 14.035 1.00 69.69 82 LYS A C 1
ATOM 618 O O . LYS A 1 82 ? -15.974 1.727 13.757 1.00 69.69 82 LYS A O 1
ATOM 623 N N . VAL A 1 83 ? -14.323 0.982 15.079 1.00 64.88 83 VAL A N 1
ATOM 624 C CA . VAL A 1 83 ? -14.346 2.114 16.028 1.00 64.88 83 VAL A CA 1
ATOM 625 C C . VAL A 1 83 ? -14.051 3.451 15.334 1.00 64.88 83 VAL A C 1
ATOM 627 O O . VAL A 1 83 ? -14.703 4.448 15.638 1.00 64.88 83 VAL A O 1
ATOM 630 N N . MET A 1 84 ? -13.121 3.483 14.372 1.00 59.09 84 MET A N 1
ATOM 631 C CA . MET A 1 84 ? -12.830 4.687 13.577 1.00 59.09 84 MET A CA 1
ATOM 632 C C . MET A 1 84 ? -13.956 5.042 12.600 1.00 59.09 84 MET A C 1
ATOM 634 O O . MET A 1 84 ? -14.245 6.225 12.429 1.00 59.09 84 MET A O 1
ATOM 638 N N . GLN A 1 85 ? -14.651 4.054 12.026 1.00 57.62 85 GLN A N 1
ATOM 639 C CA . GLN A 1 85 ? -15.850 4.305 11.220 1.00 57.62 85 GLN A CA 1
ATOM 640 C C . GLN A 1 85 ? -17.037 4.793 12.060 1.00 57.62 85 GLN A C 1
ATOM 642 O O . GLN A 1 85 ? -17.781 5.647 11.592 1.00 57.62 85 GLN A O 1
ATOM 647 N N . VAL A 1 86 ? -17.193 4.349 13.317 1.00 56.88 86 VAL A N 1
ATOM 648 C CA . VAL A 1 86 ? -18.245 4.890 14.209 1.00 56.88 86 VAL A CA 1
ATOM 649 C C . VAL A 1 86 ? -17.922 6.318 14.681 1.00 56.88 86 VAL A C 1
ATOM 651 O O . VAL A 1 86 ? -18.804 7.033 15.148 1.00 56.88 86 VAL A O 1
ATOM 654 N N . LYS A 1 87 ? -16.664 6.760 14.545 1.00 50.03 87 LYS A N 1
ATOM 655 C CA . LYS A 1 87 ? -16.235 8.140 14.817 1.00 50.03 87 LYS A CA 1
ATOM 656 C C . LYS A 1 87 ? -16.286 9.065 13.604 1.00 50.03 87 LYS A C 1
ATOM 658 O O . LYS A 1 87 ? -16.035 10.255 13.781 1.00 50.03 87 LYS A O 1
ATOM 663 N N . GLN A 1 88 ? -16.632 8.577 12.412 1.00 44.19 88 GLN A N 1
ATOM 664 C CA . GLN A 1 88 ? -17.108 9.475 11.368 1.00 44.19 88 GLN A CA 1
ATOM 665 C C . GLN A 1 88 ? -18.511 9.918 11.791 1.00 44.19 88 GLN A C 1
ATOM 667 O O . GLN A 1 88 ? -19.431 9.097 11.742 1.00 44.19 88 GLN A O 1
ATOM 672 N N . PRO A 1 89 ? -18.748 11.187 12.191 1.00 46.31 89 PRO A N 1
ATOM 673 C CA . PRO A 1 89 ? -20.069 11.715 11.941 1.00 46.31 89 PRO A CA 1
ATOM 674 C C . PRO A 1 89 ? -20.246 11.530 10.439 1.00 46.31 89 PRO A C 1
ATOM 676 O O . PRO A 1 89 ? -19.477 12.079 9.648 1.00 46.31 89 PRO A O 1
ATOM 679 N N . VAL A 1 90 ? -21.192 10.677 10.051 1.00 53.09 90 VAL A N 1
ATOM 680 C CA . VAL A 1 90 ? -21.786 10.742 8.725 1.00 53.09 90 VAL A CA 1
ATOM 681 C C . VAL A 1 90 ? -21.934 12.227 8.429 1.00 53.09 90 VAL A C 1
ATOM 683 O O . VAL A 1 90 ? -22.630 12.947 9.151 1.00 53.09 90 VAL A O 1
ATOM 686 N N . LEU A 1 91 ? -21.164 12.730 7.464 1.00 49.44 91 LEU A N 1
ATOM 687 C CA . LEU A 1 91 ? -21.380 14.073 6.977 1.00 49.44 91 LEU A CA 1
ATOM 688 C C . LEU A 1 91 ? -22.762 13.971 6.341 1.00 49.44 91 LEU A C 1
ATOM 690 O O . LEU A 1 91 ? -22.903 13.477 5.225 1.00 49.44 91 LEU A O 1
ATOM 694 N N . PHE A 1 92 ? -23.797 14.295 7.116 1.00 50.31 92 PHE A N 1
ATOM 695 C CA . PHE A 1 92 ? -25.148 14.446 6.623 1.00 50.31 92 PHE A CA 1
ATOM 696 C C . PHE A 1 92 ? -25.046 15.561 5.591 1.00 50.31 92 PHE A C 1
ATOM 698 O O . PHE A 1 92 ? -25.101 16.743 5.929 1.00 50.31 92 PHE A O 1
ATOM 705 N N . VAL A 1 93 ? -24.844 15.188 4.329 1.00 52.00 93 VAL A N 1
ATOM 706 C CA . VAL A 1 93 ? -25.089 16.068 3.199 1.00 52.00 93 VAL A CA 1
ATOM 707 C C . VAL A 1 93 ? -26.593 16.283 3.229 1.00 52.00 93 VAL A C 1
ATOM 709 O O . VAL A 1 93 ? -27.373 15.526 2.656 1.00 52.00 93 VAL A O 1
ATOM 712 N N . GLN A 1 94 ? -27.024 17.282 3.998 1.00 53.00 94 GLN A N 1
ATOM 713 C CA . GLN A 1 94 ? -28.359 17.822 3.876 1.00 53.00 94 GLN A CA 1
ATOM 714 C C . GLN A 1 94 ? -28.424 18.461 2.493 1.00 53.00 94 GLN A C 1
ATOM 716 O O . GLN A 1 94 ? -28.092 19.632 2.315 1.00 53.00 94 GLN A O 1
ATOM 721 N N . HIS A 1 95 ? -28.852 17.685 1.499 1.00 49.16 95 HIS A N 1
ATOM 722 C CA . HIS A 1 95 ? -29.463 18.250 0.310 1.00 49.16 95 HIS A CA 1
ATOM 723 C C . HIS A 1 95 ? -30.724 18.991 0.770 1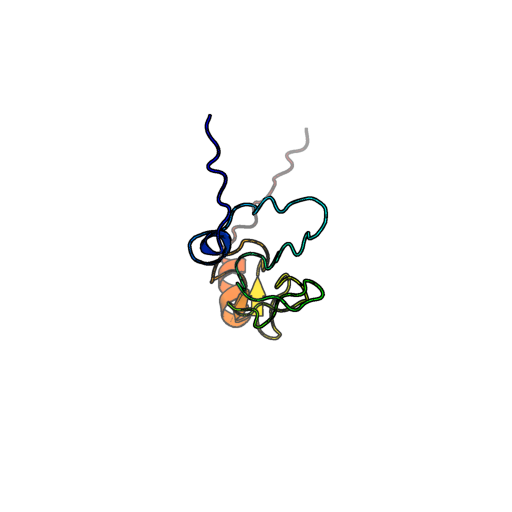.00 49.16 95 HIS A C 1
ATOM 725 O O . HIS A 1 95 ? -31.815 18.427 0.825 1.00 49.16 95 HIS A O 1
ATOM 731 N N . LYS A 1 96 ? -30.578 20.265 1.151 1.00 50.62 96 LYS A N 1
ATOM 732 C CA . LYS A 1 96 ? -31.709 21.187 1.175 1.00 50.62 96 LYS A CA 1
ATOM 733 C C . LYS A 1 96 ? -32.120 21.412 -0.273 1.00 50.62 96 LYS A C 1
ATOM 735 O O . LYS A 1 96 ? -31.478 22.175 -0.992 1.00 50.62 96 LYS A O 1
ATOM 740 N N . GLY A 1 97 ? -33.169 20.702 -0.679 1.00 50.81 97 GLY A N 1
ATOM 741 C CA . GLY A 1 97 ? -33.947 21.038 -1.860 1.00 50.81 97 GLY A CA 1
ATOM 742 C C . GLY A 1 97 ? -34.386 22.501 -1.795 1.00 50.81 97 GLY A C 1
ATOM 743 O O . GLY A 1 97 ? -34.767 23.001 -0.732 1.00 50.81 97 GLY A O 1
ATOM 744 N N . LYS A 1 98 ? -34.254 23.176 -2.931 1.00 54.56 98 LYS A N 1
ATOM 745 C CA . LYS A 1 98 ? -34.985 24.395 -3.264 1.00 54.56 98 LYS A CA 1
ATOM 746 C C . LYS A 1 98 ? -36.101 23.997 -4.214 1.00 54.56 98 LYS A C 1
ATOM 748 O O . LYS A 1 98 ? -35.836 23.089 -5.033 1.00 54.56 98 LYS A O 1
#

Radius of gyration: 18.29 Å; Cα contacts (8 Å, |Δi|>4): 130; chains: 1; bounding box: 57×37×37 Å

Secondary structure (DSSP, 8-state):
-------SGGGTTS--S-----TT-------TTS-SEE-TTSPEES--TTEESTTS-EEPTTEEE-TTS-STTSEEEHHHHHHHHHTS----------

Nearest PDB structures (foldseek):
  2y38-assembly1_A  TM=8.413E-01  e=1.992E-03  Mus musculus
  4aqs-assembly1_A  TM=8.614E-01  e=5.093E-03  Mus musculus
  1klo-assembly1_A  TM=8.681E-01  e=2.227E-02  Mus musculus
  8tsm-assembly1_A  TM=8.494E-01  e=1.218E-02  Gallus gallus
  1tle-assembly1_A  TM=7.212E-01  e=2.724E-02  Mus musculus

InterPro domains:
  IPR002049 Laminin-type EGF domain [PS01248] (44-75)
  IPR002049 Laminin-type EGF domain [PS50027] (29-77)
  IPR002049 Laminin-type EGF domain [SM00180] (29-75)
  IPR002049 Laminin-type EGF domain [cd00055] (29-70)
  IPR056863 Laminin/attractin/netrin-like, EGF domain [PF24973] (29-71)